Protein AF-A0A973KZB5-F1 (afdb_monomer)

Nearest PDB structures (foldseek):
  5cog-assembly1_A  TM=5.888E-01  e=2.487E+00  Saccharomyces cerevisiae
  2p1a-assembly1_A  TM=5.349E-01  e=2.357E+00  Bacillus cereus ATCC 10987
  2qnl-assembly1_A-2  TM=2.986E-01  e=9.424E-01  Cytophaga hutchinsonii ATCC 33406
  2qe9-assembly1_B  TM=3.848E-01  e=3.257E+00  Bacillus subtilis

Secondary structure (DSSP, 8-s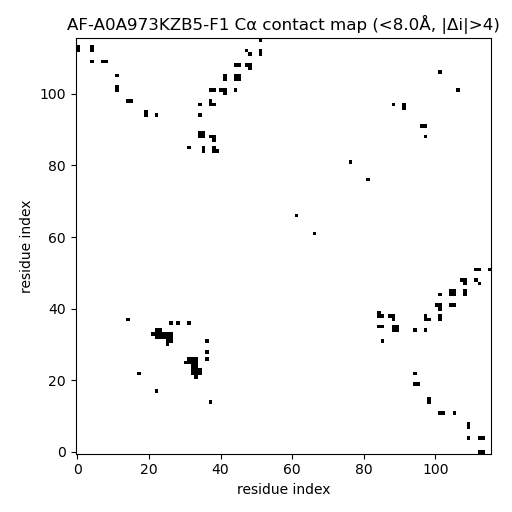tate):
-HHHHHHHHHHHHHHHT--GGGGGSB-SSTT-BHHHHHHHHHHHHHHHHHHHHS---SPPS--TTGGG---SSPP-S-STTTTHHHHHHHHT-SHHHHHHHHHHHHHHHHHHHHH-

pLDDT: mean 94.78, std 4.29, range [81.56, 98.62]

Radius of gyration: 15.71 Å; Cα contacts (8 Å, |Δi|>4): 82; chains: 1; bounding box: 38×28×39 Å

Solvent-accessible surface area (backbone atoms only — not comparable to full-atom values): 6906 Å² total; per-residue (Å²): 101,67,69,58,52,53,52,54,51,51,52,53,53,53,61,73,69,56,56,74,72,52,38,77,33,78,41,93,52,86,95,32,32,33,36,28,54,54,38,44,51,40,52,51,21,48,49,50,43,47,54,74,73,57,80,73,90,72,79,80,94,60,51,94,69,60,62,72,65,72,66,94,68,73,85,87,70,77,53,82,67,69,54,42,47,53,53,54,34,57,69,52,79,44,60,65,60,50,52,48,50,32,53,53,49,39,50,50,27,57,52,54,57,72,75,109

Mean predicted aligned error: 3.45 Å

Foldseek 3Di:
DVVCLVVLVVVLVVLVPDDQVQQQDDDPPPPHGNLLVLLVLLVVLVVLVCPLVDDDPDDDPDDPVRVPVDDPDDDPCPPPCSCVSVVVSVVCVGSVSSSVSSCVSSVVSSVSVVVD

Structure (mmCIF, N/CA/C/O backbone):
data_AF-A0A973KZB5-F1
#
_entry.id   AF-A0A973KZB5-F1
#
loop_
_atom_site.group_PDB
_atom_site.id
_atom_site.type_symbol
_atom_site.label_atom_id
_atom_site.label_alt_id
_atom_site.label_comp_id
_atom_site.label_asym_id
_atom_site.label_entity_id
_atom_site.label_seq_id
_atom_site.pdbx_PDB_ins_code
_atom_site.Cartn_x
_atom_site.Cartn_y
_atom_site.Cartn_z
_atom_site.occupancy
_atom_site.B_iso_or_equiv
_atom_site.auth_seq_id
_atom_site.auth_comp_id
_atom_site.auth_asym_id
_atom_site.auth_atom_id
_atom_site.pdbx_PDB_model_num
ATOM 1 N N . MET A 1 1 ? 1.157 -12.787 -14.157 1.00 82.75 1 MET A N 1
ATOM 2 C CA . MET A 1 1 ? 0.129 -11.889 -13.582 1.00 82.75 1 MET A CA 1
ATOM 3 C C . MET A 1 1 ? -0.879 -12.558 -12.645 1.00 82.75 1 MET A C 1
ATOM 5 O O . MET A 1 1 ? -1.441 -11.845 -11.820 1.00 82.75 1 MET A O 1
ATOM 9 N N . ASP A 1 2 ? -1.093 -13.883 -12.691 1.00 87.38 2 ASP A N 1
ATOM 10 C CA . ASP A 1 2 ? -2.044 -14.558 -11.780 1.00 87.38 2 ASP A CA 1
ATOM 11 C C . ASP A 1 2 ? -1.683 -14.383 -10.294 1.00 87.38 2 ASP A C 1
ATOM 13 O O . ASP A 1 2 ? -2.498 -13.890 -9.517 1.00 87.38 2 ASP A O 1
ATOM 17 N N . LEU A 1 3 ? -0.430 -14.678 -9.917 1.00 90.38 3 LEU A N 1
ATOM 18 C CA . LEU A 1 3 ? 0.044 -14.516 -8.535 1.00 90.38 3 LEU A CA 1
ATOM 19 C C . LEU A 1 3 ? -0.118 -13.079 -8.029 1.00 90.38 3 LEU A C 1
ATOM 21 O O . LEU A 1 3 ? -0.670 -12.877 -6.953 1.00 90.38 3 LEU A O 1
ATOM 25 N N . PHE A 1 4 ? 0.294 -12.087 -8.826 1.00 91.50 4 PHE A N 1
ATOM 26 C CA . PHE A 1 4 ? 0.091 -10.675 -8.494 1.00 91.50 4 PHE A CA 1
ATOM 27 C C . PHE A 1 4 ? -1.392 -10.367 -8.274 1.00 91.50 4 PHE A C 1
ATOM 29 O O . PHE A 1 4 ? -1.760 -9.855 -7.225 1.00 91.50 4 PHE A O 1
ATOM 36 N N . THR A 1 5 ? -2.254 -10.731 -9.226 1.00 91.88 5 THR A N 1
ATOM 37 C CA . THR A 1 5 ? -3.693 -10.435 -9.157 1.00 91.88 5 THR A CA 1
ATOM 38 C C . THR A 1 5 ? -4.334 -11.043 -7.913 1.00 91.88 5 THR A C 1
ATOM 40 O O . THR A 1 5 ? -5.107 -10.372 -7.230 1.00 91.88 5 THR A O 1
ATOM 43 N N . ARG A 1 6 ? -4.000 -12.299 -7.594 1.00 95.00 6 ARG A N 1
ATOM 44 C CA . ARG A 1 6 ? -4.532 -13.005 -6.423 1.00 95.00 6 ARG A CA 1
ATOM 45 C C . ARG A 1 6 ? -4.047 -12.377 -5.119 1.00 95.00 6 ARG A C 1
ATOM 47 O O . ARG A 1 6 ? -4.873 -12.081 -4.259 1.00 95.00 6 ARG A O 1
ATOM 54 N N . SER A 1 7 ? -2.744 -12.137 -4.989 1.00 95.88 7 SER A N 1
ATOM 55 C CA . SER A 1 7 ? -2.162 -11.532 -3.786 1.00 95.88 7 SER A CA 1
ATOM 56 C C . SER A 1 7 ? -2.645 -10.096 -3.579 1.00 95.88 7 SER A C 1
ATOM 58 O O . SER A 1 7 ? -3.022 -9.730 -2.470 1.00 95.88 7 SER A O 1
ATOM 60 N N . TRP A 1 8 ? -2.716 -9.301 -4.648 1.00 96.38 8 TRP A N 1
ATOM 61 C CA . TRP A 1 8 ? -3.174 -7.914 -4.596 1.00 96.38 8 TRP A CA 1
ATOM 62 C C . TRP A 1 8 ? -4.652 -7.804 -4.209 1.00 96.38 8 TRP A C 1
ATOM 64 O O . TRP A 1 8 ? -5.023 -6.986 -3.366 1.00 96.38 8 TRP A O 1
ATOM 74 N N . ALA A 1 9 ? -5.504 -8.670 -4.768 1.00 96.06 9 ALA A N 1
ATOM 75 C CA . ALA A 1 9 ? -6.910 -8.738 -4.382 1.00 96.06 9 ALA A CA 1
ATOM 76 C C . ALA A 1 9 ? -7.080 -9.145 -2.910 1.00 96.06 9 ALA A C 1
ATOM 78 O O . ALA A 1 9 ? -7.885 -8.539 -2.205 1.00 96.06 9 ALA A O 1
ATOM 79 N N . ALA A 1 10 ? -6.305 -10.126 -2.433 1.00 97.75 10 ALA A N 1
ATOM 80 C CA . ALA A 1 10 ? -6.339 -10.552 -1.035 1.00 97.75 10 ALA A CA 1
ATOM 81 C C . ALA A 1 10 ? -5.900 -9.433 -0.078 1.00 97.75 10 ALA A C 1
ATOM 83 O O . ALA A 1 10 ? -6.545 -9.218 0.945 1.00 97.75 10 ALA A O 1
ATOM 84 N N . LEU A 1 11 ? -4.853 -8.684 -0.431 1.00 96.75 11 LEU A N 1
ATOM 85 C CA . LEU A 1 11 ? -4.360 -7.564 0.368 1.00 96.75 11 LEU A CA 1
ATOM 86 C C . LEU A 1 11 ? -5.404 -6.447 0.487 1.00 96.75 11 LEU A C 1
ATOM 88 O O . LEU A 1 11 ? -5.710 -5.994 1.587 1.00 96.75 11 LEU A O 1
ATOM 92 N N . ARG A 1 12 ? -6.016 -6.054 -0.635 1.00 97.88 12 ARG A N 1
ATOM 93 C CA . ARG A 1 12 ? -7.106 -5.069 -0.645 1.00 97.88 12 ARG A CA 1
ATOM 94 C C . ARG A 1 12 ? -8.313 -5.529 0.167 1.00 97.88 12 ARG A C 1
ATOM 96 O O . ARG A 1 12 ? -8.874 -4.738 0.917 1.00 97.88 12 ARG A O 1
ATOM 103 N N . ALA A 1 13 ? -8.697 -6.800 0.044 1.00 98.25 13 ALA A N 1
ATOM 104 C CA . ALA A 1 13 ? -9.794 -7.368 0.822 1.00 98.25 13 ALA A CA 1
ATOM 105 C C . ALA A 1 13 ? -9.487 -7.370 2.329 1.00 98.25 13 ALA A C 1
ATOM 107 O O . ALA A 1 13 ? -10.371 -7.074 3.128 1.00 98.25 13 ALA A O 1
ATOM 108 N N . ALA A 1 14 ? -8.235 -7.645 2.715 1.00 98.00 14 ALA A N 1
ATOM 109 C CA . ALA A 1 14 ? -7.805 -7.561 4.106 1.00 98.00 14 ALA A CA 1
ATOM 110 C C . ALA A 1 14 ? -7.953 -6.132 4.650 1.00 98.00 14 ALA A C 1
ATOM 112 O O . ALA A 1 14 ? -8.558 -5.954 5.705 1.00 98.00 14 ALA A O 1
ATOM 113 N N . VAL A 1 15 ? -7.499 -5.115 3.908 1.00 98.00 15 VAL A N 1
ATOM 114 C CA . VAL A 1 15 ? -7.663 -3.705 4.309 1.00 98.00 15 VAL A CA 1
ATOM 115 C C . VAL A 1 15 ? -9.139 -3.311 4.394 1.00 98.00 15 VAL A C 1
ATOM 117 O O . VAL A 1 15 ? -9.546 -2.694 5.372 1.00 98.00 15 VAL A O 1
ATOM 120 N N . ALA A 1 16 ? -9.963 -3.722 3.427 1.00 98.06 16 ALA A N 1
ATOM 121 C CA . ALA A 1 16 ? -11.401 -3.441 3.423 1.00 98.06 16 ALA A CA 1
ATOM 122 C C . ALA A 1 16 ? -12.161 -4.069 4.609 1.00 98.06 16 ALA A C 1
ATOM 124 O O . ALA A 1 16 ? -13.276 -3.651 4.910 1.00 98.06 16 ALA A O 1
ATOM 125 N N . SER A 1 17 ? -11.577 -5.074 5.270 1.00 97.81 17 SER A N 1
ATOM 126 C CA . SER A 1 17 ? -12.165 -5.746 6.435 1.00 97.81 17 SER A CA 1
ATOM 127 C C . SER A 1 17 ? -11.767 -5.141 7.786 1.00 97.81 17 SER A C 1
ATOM 129 O O . SER A 1 17 ? -12.283 -5.580 8.813 1.00 97.81 17 SER A O 1
ATOM 131 N N . LEU A 1 18 ? -10.853 -4.165 7.803 1.00 98.06 18 LEU A N 1
ATOM 132 C CA . LEU A 1 18 ? -10.376 -3.532 9.032 1.00 98.06 18 LEU A CA 1
ATOM 133 C C . LEU A 1 18 ? -11.449 -2.638 9.658 1.00 98.06 18 LEU A C 1
ATOM 135 O O . LEU A 1 18 ? -12.154 -1.908 8.958 1.00 98.06 18 LEU A O 1
ATOM 139 N N . ALA A 1 19 ? -11.517 -2.640 10.988 1.00 98.00 19 ALA A N 1
ATOM 140 C CA . ALA A 1 19 ? -12.285 -1.645 11.722 1.00 98.00 19 ALA A CA 1
ATOM 141 C C . ALA A 1 19 ? -11.478 -0.340 11.848 1.00 98.00 19 ALA A C 1
ATOM 143 O O . ALA A 1 19 ? -10.248 -0.338 11.751 1.00 98.00 19 ALA A O 1
ATOM 144 N N . ALA A 1 20 ? -12.147 0.793 12.075 1.00 97.19 20 ALA A N 1
ATOM 145 C CA . ALA A 1 20 ? -11.478 2.096 12.136 1.00 97.19 20 ALA A CA 1
ATOM 146 C C . ALA A 1 20 ? -10.421 2.156 13.257 1.00 97.19 20 ALA A C 1
ATOM 148 O O . ALA A 1 20 ? -9.348 2.733 13.081 1.00 97.19 20 ALA A O 1
ATOM 149 N N . GLU A 1 21 ? -10.692 1.510 14.390 1.00 97.81 21 GLU A N 1
ATOM 150 C CA . GLU A 1 21 ? -9.782 1.390 15.527 1.00 97.81 21 GLU A CA 1
ATOM 151 C C . GLU A 1 21 ? -8.502 0.604 15.211 1.00 97.81 21 GLU A C 1
ATOM 153 O O . GLU A 1 21 ? -7.462 0.854 15.829 1.00 97.81 21 GLU A O 1
ATOM 158 N N . ASP A 1 22 ? -8.531 -0.303 14.229 1.00 98.31 22 ASP A N 1
ATOM 159 C CA . ASP A 1 22 ? -7.362 -1.107 13.880 1.00 98.31 22 ASP A CA 1
ATOM 160 C C . ASP A 1 22 ? -6.249 -0.258 13.264 1.00 98.31 22 ASP A C 1
ATOM 162 O O . ASP A 1 22 ? -5.071 -0.545 13.469 1.00 98.31 22 ASP A O 1
ATOM 166 N N . TYR A 1 23 ? -6.597 0.838 12.587 1.00 98.25 23 TYR A N 1
ATOM 167 C CA . TYR A 1 23 ? -5.646 1.734 11.923 1.00 98.25 23 TYR A CA 1
ATOM 168 C C . TYR A 1 23 ? -4.657 2.405 12.885 1.00 98.25 23 TYR A C 1
ATOM 170 O O . TYR A 1 23 ? -3.560 2.787 12.470 1.00 98.25 23 TYR A O 1
ATOM 178 N N . ALA A 1 24 ? -5.027 2.536 14.162 1.00 97.94 24 ALA A N 1
ATOM 179 C CA . ALA A 1 24 ? -4.179 3.097 15.210 1.00 97.94 24 ALA A CA 1
ATOM 180 C C . ALA A 1 24 ? -3.317 2.044 15.931 1.00 97.94 24 ALA A C 1
ATOM 182 O O . ALA A 1 24 ? -2.508 2.400 16.789 1.00 97.94 24 ALA A O 1
ATOM 183 N N . ARG A 1 25 ? -3.478 0.752 15.618 1.00 98.38 25 ARG A N 1
ATOM 184 C CA . ARG A 1 25 ? -2.701 -0.325 16.239 1.00 98.38 25 ARG A CA 1
ATOM 185 C C . ARG A 1 25 ? -1.327 -0.456 15.577 1.00 98.38 25 ARG A C 1
ATOM 187 O O . ARG A 1 25 ? -1.194 -0.153 14.389 1.00 98.38 25 ARG A O 1
ATOM 194 N N . PRO A 1 26 ? -0.309 -0.950 16.303 1.00 98.38 26 PRO A N 1
ATOM 195 C CA . PRO A 1 26 ? 0.952 -1.352 15.693 1.00 98.38 26 PRO A CA 1
ATOM 196 C C . PRO A 1 26 ? 0.728 -2.404 14.600 1.00 98.38 26 PRO A C 1
ATOM 198 O O . PRO A 1 26 ? -0.073 -3.324 14.773 1.00 98.38 26 PRO A O 1
ATOM 201 N N . SER A 1 27 ? 1.452 -2.272 13.493 1.00 97.25 27 SER A N 1
ATOM 202 C CA . SER A 1 27 ? 1.513 -3.278 12.433 1.00 97.25 27 SER A CA 1
ATOM 203 C C . SER A 1 27 ? 2.617 -4.312 12.708 1.00 97.25 27 SER A C 1
ATOM 205 O O . SER A 1 27 ? 3.321 -4.246 13.717 1.00 97.25 27 SER A O 1
ATOM 207 N N . GLY A 1 28 ? 2.790 -5.273 11.794 1.00 95.31 28 GLY A N 1
ATOM 208 C CA . GLY A 1 28 ? 3.952 -6.170 11.799 1.00 95.31 28 GLY A CA 1
ATOM 209 C C . GLY A 1 28 ? 5.262 -5.488 11.378 1.00 95.31 28 GLY A C 1
ATOM 210 O O . GLY A 1 28 ? 6.337 -6.010 11.663 1.00 95.31 28 GLY A O 1
ATOM 211 N N . CYS A 1 29 ? 5.188 -4.319 10.735 1.00 93.94 29 CYS A N 1
ATOM 212 C CA . CYS A 1 29 ? 6.347 -3.495 10.410 1.00 93.94 29 CYS A CA 1
ATOM 213 C C . CYS A 1 29 ? 6.724 -2.674 11.650 1.00 93.94 29 CYS A C 1
ATOM 215 O O . CYS A 1 29 ? 5.965 -1.811 12.096 1.00 93.94 29 CYS A O 1
ATOM 217 N N . THR A 1 30 ? 7.884 -2.967 12.244 1.00 93.00 30 THR A N 1
ATOM 218 C CA . THR A 1 30 ? 8.336 -2.310 13.477 1.00 93.00 30 THR A CA 1
ATOM 219 C C . THR A 1 30 ? 8.347 -0.789 13.324 1.00 93.00 30 THR A C 1
ATOM 221 O O . THR A 1 30 ? 8.957 -0.254 12.405 1.00 93.00 30 THR A O 1
ATOM 224 N N . GLY A 1 31 ? 7.679 -0.094 14.248 1.00 93.19 31 GLY A N 1
ATOM 225 C CA . GLY A 1 31 ? 7.577 1.368 14.251 1.00 93.19 31 GLY A CA 1
ATOM 226 C C . GLY A 1 31 ? 6.435 1.937 13.406 1.00 93.19 31 GLY A C 1
ATOM 227 O O . GLY A 1 31 ? 6.196 3.137 13.478 1.00 93.19 31 GLY A O 1
ATOM 228 N N . TRP A 1 32 ? 5.710 1.109 12.650 1.00 97.44 32 TRP A N 1
ATOM 229 C CA . TRP A 1 32 ? 4.580 1.541 11.827 1.00 97.44 32 TRP A CA 1
ATOM 230 C C . TRP A 1 32 ? 3.252 1.099 12.425 1.00 97.44 32 TRP A C 1
ATOM 232 O O . TRP A 1 32 ? 3.083 -0.055 12.835 1.00 97.44 32 TRP A O 1
ATOM 242 N N . LEU A 1 33 ? 2.281 2.005 12.420 1.00 98.44 33 LEU A N 1
ATOM 243 C CA . LEU A 1 33 ? 0.883 1.683 12.658 1.00 98.44 33 LEU A CA 1
ATOM 244 C C . LEU A 1 33 ? 0.269 1.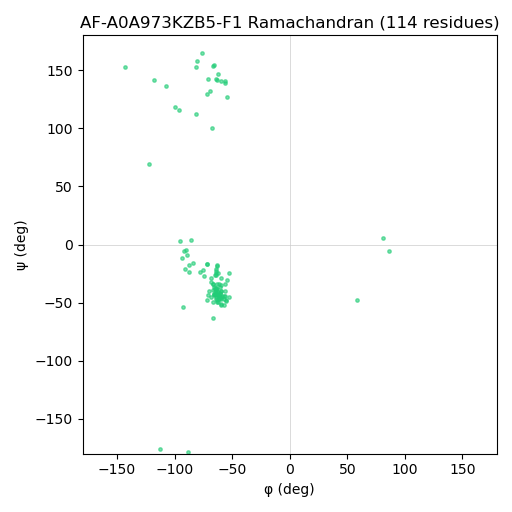033 11.414 1.00 98.44 33 LEU A C 1
ATOM 246 O O . LEU A 1 33 ? 0.796 1.139 10.305 1.00 98.44 33 LEU A O 1
ATOM 250 N N . VAL A 1 34 ? -0.890 0.398 11.574 1.00 98.50 34 VAL A N 1
ATOM 251 C CA . VAL A 1 34 ? -1.640 -0.172 10.445 1.00 98.50 34 VAL A CA 1
ATOM 252 C C . VAL A 1 34 ? -1.943 0.892 9.385 1.00 98.50 34 VAL A C 1
ATOM 254 O O . VAL A 1 34 ? -1.769 0.614 8.203 1.00 98.50 34 VAL A O 1
ATOM 257 N N . ARG A 1 35 ? -2.299 2.130 9.765 1.00 98.56 35 ARG A N 1
ATOM 258 C CA . ARG A 1 35 ? -2.495 3.222 8.789 1.00 98.56 35 ARG A CA 1
ATOM 259 C C . ARG A 1 35 ? -1.248 3.543 7.964 1.00 98.56 35 ARG A C 1
ATOM 261 O O . ARG A 1 35 ? -1.382 3.885 6.795 1.00 98.56 35 ARG A O 1
ATOM 268 N N . ASP A 1 36 ? -0.058 3.427 8.553 1.00 98.31 36 ASP A N 1
ATOM 269 C CA . ASP A 1 36 ? 1.194 3.743 7.863 1.00 98.31 36 ASP A CA 1
ATOM 270 C C . ASP A 1 36 ? 1.462 2.672 6.801 1.00 98.31 36 ASP A C 1
ATOM 272 O O . ASP A 1 36 ? 1.735 2.992 5.646 1.00 98.31 36 ASP A O 1
ATOM 276 N N . LEU A 1 37 ? 1.244 1.401 7.162 1.00 98.06 37 LEU A N 1
ATOM 277 C CA . LEU A 1 37 ? 1.306 0.281 6.227 1.00 98.06 37 LEU A CA 1
ATOM 278 C C . LEU A 1 37 ? 0.250 0.393 5.118 1.00 98.06 37 LEU A C 1
ATOM 280 O O . LEU A 1 37 ? 0.567 0.188 3.955 1.00 98.06 37 LEU A O 1
ATOM 284 N N . VAL A 1 38 ? -0.993 0.762 5.433 1.00 98.44 38 VAL A N 1
ATOM 285 C CA . VAL A 1 38 ? -2.035 0.953 4.408 1.00 98.44 38 VAL A CA 1
ATOM 286 C C . VAL A 1 38 ? -1.684 2.111 3.464 1.00 98.44 38 VAL A C 1
ATOM 288 O O . VAL A 1 38 ? -1.889 1.999 2.258 1.00 98.44 38 VAL A O 1
ATOM 291 N N . CYS A 1 39 ? -1.117 3.206 3.979 1.00 98.44 39 CYS A N 1
ATOM 292 C CA . CYS A 1 39 ? -0.653 4.319 3.150 1.00 98.44 39 CYS A CA 1
ATOM 293 C C . CYS A 1 39 ? 0.531 3.932 2.258 1.00 98.44 39 CYS A C 1
ATOM 295 O O . CYS A 1 39 ? 0.617 4.401 1.126 1.00 98.44 39 CYS A O 1
ATOM 297 N N . HIS A 1 40 ? 1.417 3.052 2.721 1.00 97.75 40 HIS A N 1
ATOM 298 C CA . HIS A 1 40 ? 2.468 2.487 1.878 1.00 97.75 40 HIS A CA 1
ATOM 299 C C . HIS A 1 40 ? 1.891 1.729 0.676 1.00 97.75 40 HIS A C 1
ATOM 301 O O . HIS A 1 40 ? 2.360 1.931 -0.437 1.00 97.75 40 HIS A O 1
ATOM 307 N N . LEU A 1 41 ? 0.800 0.977 0.856 1.00 97.94 41 LEU A N 1
ATOM 308 C CA . LEU A 1 41 ? 0.144 0.269 -0.252 1.00 97.94 41 LEU A CA 1
ATOM 309 C C . LEU A 1 41 ? -0.469 1.202 -1.306 1.00 97.94 41 LEU A C 1
ATOM 311 O O . LEU A 1 41 ? -0.616 0.812 -2.464 1.00 97.94 41 LEU A O 1
ATOM 315 N N . VAL A 1 42 ? -0.847 2.427 -0.927 1.00 98.44 42 VAL A N 1
ATOM 316 C CA . VAL A 1 42 ? -1.271 3.453 -1.893 1.00 98.44 42 VAL A CA 1
ATOM 317 C C . VAL A 1 42 ? -0.101 3.823 -2.803 1.00 98.44 42 VAL A C 1
ATOM 319 O O . VAL A 1 42 ? -0.282 3.894 -4.017 1.00 98.44 42 VAL A O 1
ATOM 322 N N . ILE A 1 43 ? 1.086 4.024 -2.225 1.00 97.31 43 ILE A N 1
ATOM 323 C CA . ILE A 1 43 ? 2.315 4.323 -2.972 1.00 97.31 43 ILE A CA 1
ATOM 324 C C . ILE A 1 43 ? 2.683 3.126 -3.860 1.00 97.31 43 ILE A C 1
ATOM 326 O O . ILE A 1 43 ? 2.898 3.310 -5.051 1.00 97.31 43 ILE A O 1
ATOM 330 N N . ASP A 1 44 ? 2.601 1.893 -3.351 1.00 96.69 44 ASP A N 1
ATOM 331 C CA . ASP A 1 44 ? 2.876 0.688 -4.150 1.00 96.69 44 ASP A CA 1
ATOM 332 C C . ASP A 1 44 ? 1.936 0.563 -5.361 1.00 96.69 44 ASP A C 1
ATOM 334 O O . ASP A 1 44 ? 2.344 0.184 -6.460 1.00 96.69 44 ASP A O 1
ATOM 338 N N . ALA A 1 45 ? 0.654 0.899 -5.191 1.00 98.19 45 ALA A N 1
ATOM 339 C CA . ALA A 1 45 ? -0.299 0.909 -6.296 1.00 98.19 45 ALA A CA 1
ATOM 340 C C . ALA A 1 45 ? 0.055 1.972 -7.351 1.00 98.19 45 ALA A C 1
ATOM 342 O O . ALA A 1 45 ? -0.111 1.728 -8.549 1.00 98.19 45 ALA A O 1
ATOM 343 N N . GLN A 1 46 ? 0.546 3.136 -6.917 1.00 98.00 46 GLN A N 1
ATOM 344 C CA . GLN A 1 46 ? 1.057 4.177 -7.809 1.00 98.00 46 GLN A CA 1
ATOM 345 C C . GLN A 1 46 ? 2.316 3.697 -8.541 1.00 98.00 46 GLN A C 1
ATOM 347 O O . GLN A 1 46 ? 2.388 3.860 -9.755 1.00 98.00 46 GLN A O 1
ATOM 352 N N . ASP A 1 47 ? 3.241 3.020 -7.860 1.00 96.81 47 ASP A N 1
ATOM 353 C CA . ASP A 1 47 ? 4.459 2.459 -8.457 1.00 96.81 47 ASP A CA 1
ATOM 354 C C . ASP A 1 47 ? 4.150 1.389 -9.508 1.00 96.81 47 ASP A C 1
ATOM 356 O O . ASP A 1 47 ? 4.772 1.364 -10.574 1.00 96.81 47 ASP A O 1
ATOM 360 N N . VAL A 1 48 ? 3.137 0.545 -9.276 1.00 96.12 48 VAL A N 1
ATOM 361 C CA . VAL A 1 48 ? 2.634 -0.390 -10.297 1.00 96.12 48 VAL A CA 1
ATOM 362 C C . VAL A 1 48 ? 2.130 0.374 -11.522 1.00 96.12 48 VAL A C 1
ATOM 364 O O . VAL A 1 48 ? 2.476 0.023 -12.649 1.00 96.12 48 VAL A O 1
ATOM 367 N N . LEU A 1 49 ? 1.325 1.422 -11.329 1.00 97.81 49 LEU A N 1
ATOM 368 C CA . LEU A 1 49 ? 0.803 2.221 -12.441 1.00 97.81 49 LEU A CA 1
ATOM 369 C C . LEU A 1 49 ? 1.920 2.936 -13.210 1.00 97.81 49 LEU A C 1
ATOM 371 O O . LEU A 1 49 ? 1.898 2.920 -14.440 1.00 97.81 49 LEU A O 1
ATOM 375 N N . ILE A 1 50 ? 2.898 3.516 -12.508 1.00 97.62 50 ILE A N 1
ATOM 376 C CA . ILE A 1 50 ? 4.077 4.150 -13.108 1.00 97.62 50 ILE A CA 1
ATOM 377 C C . ILE A 1 50 ? 4.837 3.117 -13.936 1.00 97.62 50 ILE A C 1
ATOM 379 O O . ILE A 1 50 ? 5.022 3.327 -15.129 1.00 97.62 50 ILE A O 1
ATOM 383 N N . THR A 1 51 ? 5.167 1.963 -13.347 1.00 93.75 51 THR A N 1
ATOM 384 C CA . THR A 1 51 ? 5.897 0.875 -14.018 1.00 93.75 51 THR A CA 1
ATOM 385 C C . THR A 1 51 ? 5.236 0.471 -15.337 1.00 93.75 51 THR A C 1
ATOM 387 O O . THR A 1 51 ? 5.911 0.314 -16.352 1.00 93.75 51 THR A O 1
ATOM 390 N N . LEU A 1 52 ? 3.908 0.327 -15.346 1.00 94.38 52 LEU A N 1
ATOM 391 C CA . LEU A 1 52 ? 3.157 -0.065 -16.541 1.00 94.38 52 LEU A CA 1
ATOM 392 C C . LEU A 1 52 ? 3.030 1.066 -17.575 1.00 94.38 52 LEU A C 1
ATOM 394 O O . LEU A 1 52 ? 2.880 0.790 -18.764 1.00 94.38 52 LEU A O 1
ATOM 398 N N . ALA A 1 53 ? 3.079 2.327 -17.142 1.00 96.50 53 ALA A N 1
ATOM 399 C CA . ALA A 1 53 ? 2.999 3.496 -18.015 1.00 96.50 53 ALA A CA 1
ATOM 400 C C . ALA A 1 53 ? 4.363 3.941 -18.574 1.00 96.50 53 ALA A C 1
ATOM 402 O O . ALA A 1 53 ? 4.400 4.674 -19.563 1.00 96.50 53 ALA A O 1
ATOM 403 N N . THR A 1 54 ? 5.474 3.509 -17.970 1.00 95.69 54 THR A N 1
ATOM 404 C CA . THR A 1 54 ? 6.840 3.901 -18.352 1.00 95.69 54 THR A CA 1
ATOM 405 C C . THR A 1 54 ? 7.698 2.678 -18.707 1.00 95.69 54 THR A C 1
ATOM 407 O O . THR A 1 54 ? 8.605 2.324 -17.951 1.00 95.69 54 THR A O 1
ATOM 410 N N . PRO A 1 55 ? 7.426 1.995 -19.835 1.00 92.38 55 PRO A N 1
ATOM 411 C CA . PRO A 1 55 ? 8.213 0.835 -20.241 1.00 92.38 55 PRO A CA 1
ATOM 412 C C . PRO A 1 55 ? 9.666 1.222 -20.551 1.00 92.38 55 PRO A C 1
ATOM 414 O O . PRO A 1 55 ? 9.924 2.259 -21.162 1.00 92.38 55 PRO A O 1
ATOM 417 N N . GLU A 1 56 ? 10.605 0.349 -20.183 1.00 93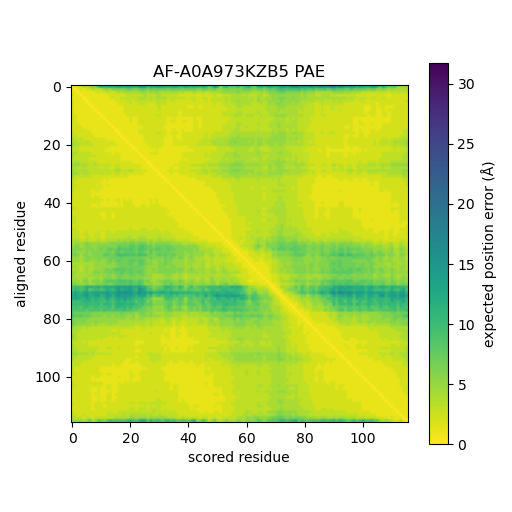.81 56 GLU A N 1
ATOM 418 C CA . GLU A 1 56 ? 12.040 0.504 -20.436 1.00 93.81 56 GLU A CA 1
ATOM 419 C C . GLU A 1 56 ? 12.552 -0.632 -21.336 1.00 93.81 56 GLU A C 1
ATOM 421 O O . GLU A 1 56 ? 12.124 -1.781 -21.233 1.00 93.81 56 GLU A O 1
ATOM 426 N N . SER A 1 57 ? 13.460 -0.287 -22.248 1.00 94.75 57 SER A N 1
ATOM 427 C CA . SER A 1 57 ? 14.098 -1.197 -23.203 1.00 94.75 57 SER A CA 1
ATOM 428 C C . SER A 1 57 ? 15.355 -1.878 -22.656 1.00 94.75 57 SER A C 1
ATOM 430 O O . SER A 1 57 ? 15.748 -2.936 -23.152 1.00 94.75 57 SER A O 1
ATOM 432 N N . ALA A 1 58 ? 16.002 -1.280 -21.653 1.00 95.69 58 ALA A N 1
ATOM 433 C CA . ALA A 1 58 ? 17.130 -1.886 -20.963 1.00 95.69 58 ALA A CA 1
ATOM 434 C C . ALA A 1 58 ? 16.723 -3.193 -20.257 1.00 95.69 58 ALA A C 1
ATOM 436 O O . ALA A 1 58 ? 15.606 -3.345 -19.763 1.00 95.69 58 ALA A O 1
ATOM 437 N N . GLY A 1 59 ? 17.653 -4.151 -20.196 1.00 93.94 59 GLY A N 1
ATOM 438 C CA . GLY A 1 59 ? 17.428 -5.411 -19.486 1.00 93.94 59 GLY A CA 1
ATOM 439 C C . GLY A 1 59 ? 17.294 -5.213 -17.966 1.00 93.94 59 GLY A C 1
ATOM 440 O O . GLY A 1 59 ? 17.868 -4.267 -17.421 1.00 93.94 59 GLY A O 1
ATOM 441 N N . PRO A 1 60 ? 16.577 -6.108 -17.261 1.00 92.06 60 PRO A N 1
ATOM 442 C CA . PRO A 1 60 ? 16.426 -6.027 -15.812 1.00 92.06 60 PRO A CA 1
ATOM 443 C C . PRO A 1 60 ? 17.776 -6.186 -15.104 1.00 92.06 60 PRO A C 1
ATOM 445 O O . PRO A 1 60 ? 18.604 -7.011 -15.487 1.00 92.06 60 PRO A O 1
ATOM 448 N N . THR A 1 61 ? 17.984 -5.419 -14.035 1.00 92.94 61 THR A N 1
ATOM 449 C CA . THR A 1 61 ? 19.204 -5.474 -13.209 1.00 92.94 61 THR A CA 1
ATOM 450 C C . THR A 1 61 ? 19.078 -6.413 -12.007 1.00 92.94 61 THR A C 1
ATOM 452 O O . THR A 1 61 ? 20.078 -6.713 -11.356 1.00 92.94 61 THR A O 1
ATOM 455 N N . ARG A 1 62 ? 17.858 -6.867 -11.698 1.00 93.06 62 ARG A N 1
ATOM 456 C CA . ARG A 1 62 ? 17.515 -7.797 -10.614 1.00 93.06 62 ARG A CA 1
ATOM 457 C C . ARG A 1 62 ? 16.398 -8.734 -11.076 1.00 93.06 62 ARG A C 1
ATOM 459 O O . ARG A 1 62 ? 15.573 -8.347 -11.902 1.00 93.06 62 ARG A O 1
ATOM 466 N N . ASP A 1 63 ? 16.343 -9.929 -10.503 1.00 92.56 63 ASP A N 1
ATOM 467 C CA . ASP A 1 63 ? 15.212 -10.851 -10.611 1.00 92.56 63 ASP A CA 1
ATOM 468 C C . ASP A 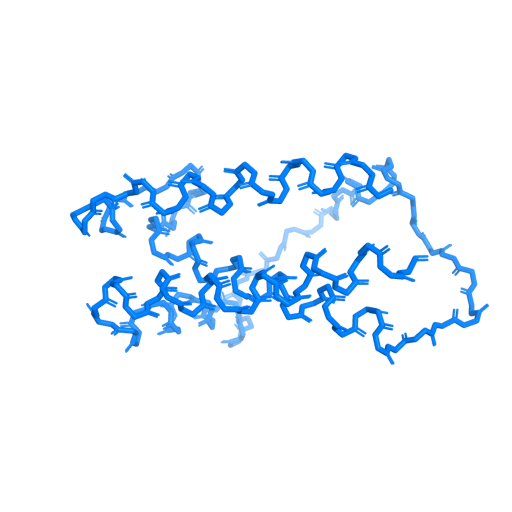1 63 ? 14.493 -11.029 -9.259 1.00 92.56 63 ASP A C 1
ATOM 470 O O . ASP A 1 63 ? 14.824 -10.382 -8.264 1.00 92.56 63 ASP A O 1
ATOM 474 N N . ALA A 1 64 ? 13.491 -11.911 -9.215 1.00 89.75 64 ALA A N 1
ATOM 475 C CA . ALA A 1 64 ? 12.701 -12.171 -8.011 1.00 89.75 64 ALA A CA 1
ATOM 476 C C . ALA A 1 64 ? 13.513 -12.750 -6.833 1.00 89.75 64 ALA A C 1
ATOM 478 O O . ALA A 1 64 ? 13.037 -12.709 -5.699 1.00 89.75 64 ALA A O 1
ATOM 479 N N . VAL A 1 65 ? 14.707 -13.295 -7.087 1.00 92.19 65 VAL A N 1
ATOM 480 C CA . VAL A 1 65 ? 15.628 -13.825 -6.076 1.00 92.19 65 VAL A CA 1
ATOM 481 C C . VAL A 1 65 ? 16.614 -12.736 -5.656 1.00 92.19 65 VAL A C 1
ATOM 483 O O . VAL A 1 65 ? 16.692 -12.412 -4.472 1.00 92.19 65 VAL A O 1
ATOM 486 N N . THR A 1 66 ? 17.311 -12.112 -6.610 1.00 92.69 66 THR A N 1
ATOM 487 C CA . THR A 1 66 ? 18.344 -11.101 -6.327 1.00 92.69 66 THR A CA 1
ATOM 488 C C . THR A 1 66 ? 17.760 -9.779 -5.823 1.00 92.69 66 THR A C 1
ATOM 490 O O . THR A 1 66 ? 18.483 -8.944 -5.281 1.00 92.69 66 THR A O 1
ATOM 493 N N . TYR A 1 67 ? 16.457 -9.531 -6.005 1.00 88.75 67 TYR A N 1
ATOM 494 C CA . TYR A 1 67 ? 15.775 -8.363 -5.431 1.00 88.75 67 TYR A CA 1
ATOM 495 C C . TYR A 1 67 ? 15.924 -8.302 -3.902 1.00 88.75 67 TYR A C 1
ATOM 497 O O . TYR A 1 67 ? 16.076 -7.221 -3.342 1.00 88.75 67 TYR A O 1
ATOM 505 N N . TRP A 1 68 ? 15.963 -9.460 -3.238 1.00 91.31 68 TRP A N 1
ATOM 506 C CA . TRP A 1 68 ? 16.066 -9.566 -1.780 1.00 91.31 68 TRP A CA 1
ATOM 507 C C . TRP A 1 68 ? 17.501 -9.521 -1.247 1.00 91.31 68 TRP A C 1
ATOM 509 O O . TRP A 1 68 ? 17.712 -9.680 -0.045 1.00 91.31 68 TRP A O 1
ATOM 519 N N . GLU A 1 69 ? 18.499 -9.308 -2.107 1.00 91.12 69 GLU A N 1
ATOM 520 C CA . GLU A 1 69 ? 19.874 -9.078 -1.668 1.00 91.12 69 GLU A CA 1
ATOM 521 C C . GLU A 1 69 ? 19.963 -7.736 -0.936 1.00 91.12 69 GLU A C 1
ATOM 523 O O . GLU A 1 69 ? 19.991 -6.659 -1.542 1.00 91.12 69 GLU A O 1
ATOM 528 N N . VAL A 1 70 ? 19.974 -7.825 0.393 1.00 83.62 70 VAL A N 1
ATOM 529 C CA . VAL A 1 70 ? 20.019 -6.677 1.296 1.00 83.62 70 VAL A CA 1
ATOM 530 C C . VAL A 1 70 ? 21.385 -5.998 1.200 1.00 83.62 70 VAL A C 1
ATOM 532 O O . VAL A 1 70 ? 22.429 -6.648 1.274 1.00 83.62 70 VAL A O 1
ATOM 535 N N . SER A 1 71 ? 21.375 -4.672 1.064 1.00 83.94 71 SER A N 1
ATOM 536 C CA . SER A 1 71 ? 22.583 -3.847 1.167 1.00 83.94 71 SER A CA 1
ATOM 537 C C . SER A 1 71 ? 23.282 -4.067 2.513 1.00 83.94 71 SER A C 1
ATOM 539 O O . SER A 1 71 ? 22.634 -4.138 3.555 1.00 83.94 71 SER A O 1
ATOM 541 N N . ALA A 1 72 ? 24.617 -4.106 2.514 1.00 85.88 72 ALA A N 1
ATOM 542 C CA . ALA A 1 72 ? 25.402 -4.208 3.747 1.00 85.88 72 ALA A CA 1
ATOM 543 C C . ALA A 1 72 ? 25.242 -2.982 4.666 1.00 85.88 72 ALA A C 1
ATOM 545 O O . ALA A 1 72 ? 25.447 -3.084 5.875 1.00 85.88 72 ALA A O 1
ATOM 546 N N . ALA A 1 73 ? 24.885 -1.828 4.097 1.00 86.50 73 ALA A N 1
ATOM 547 C CA . ALA A 1 73 ? 24.574 -0.622 4.846 1.00 86.50 73 ALA A CA 1
ATOM 548 C C . ALA A 1 73 ? 23.047 -0.475 4.968 1.00 86.50 73 ALA A C 1
ATOM 550 O O . ALA A 1 73 ? 22.387 -0.353 3.927 1.00 86.50 73 ALA A O 1
ATOM 551 N N . PRO A 1 74 ? 22.480 -0.489 6.191 1.00 81.56 74 PRO A N 1
ATOM 552 C CA . PRO A 1 74 ? 21.073 -0.164 6.387 1.00 81.56 74 PRO A CA 1
ATOM 553 C C . PRO A 1 74 ? 20.809 1.311 6.032 1.00 81.56 74 PRO A C 1
ATOM 555 O O . PRO A 1 74 ? 21.731 2.130 6.116 1.00 81.56 74 PRO A O 1
ATOM 558 N N . PRO A 1 75 ? 19.570 1.671 5.649 1.00 82.38 75 PRO A N 1
ATOM 559 C CA . PRO A 1 75 ? 19.196 3.071 5.470 1.00 82.38 75 PRO A CA 1
ATOM 560 C C . PRO A 1 75 ? 19.384 3.836 6.787 1.00 82.38 75 PRO A C 1
ATOM 562 O O . PRO A 1 75 ? 19.105 3.297 7.860 1.00 82.38 75 PRO A O 1
ATOM 565 N N . SER A 1 76 ? 19.875 5.078 6.715 1.00 86.81 76 SER A N 1
ATOM 566 C CA . SER A 1 76 ? 20.161 5.869 7.919 1.00 86.81 76 SER A CA 1
ATOM 567 C C . SER A 1 76 ? 18.907 6.474 8.555 1.00 86.81 76 SER A C 1
ATOM 569 O O . SER A 1 76 ? 18.905 6.724 9.757 1.00 86.81 76 SER A O 1
ATOM 571 N N . GLY A 1 77 ? 17.832 6.657 7.780 1.00 84.81 77 GLY A N 1
ATOM 572 C CA . GLY A 1 77 ? 16.609 7.314 8.245 1.00 84.81 77 GLY A CA 1
ATOM 573 C C . GLY A 1 77 ? 16.689 8.845 8.238 1.00 84.81 77 GLY A C 1
ATOM 574 O O . GLY A 1 77 ? 15.781 9.498 8.754 1.00 84.81 77 GLY A O 1
ATOM 575 N N . ASP A 1 78 ? 17.780 9.415 7.714 1.00 88.88 78 ASP A N 1
ATOM 576 C CA . ASP A 1 78 ? 18.025 10.860 7.723 1.00 88.88 78 ASP A CA 1
ATOM 577 C C . ASP A 1 78 ? 17.457 11.575 6.487 1.00 88.88 78 ASP A C 1
ATOM 579 O O . ASP A 1 78 ? 17.458 12.810 6.446 1.00 88.88 78 ASP A O 1
ATOM 583 N N . ASP A 1 79 ? 16.989 10.840 5.469 1.00 91.12 79 ASP A N 1
ATOM 584 C CA . ASP A 1 79 ? 16.393 11.466 4.293 1.00 91.12 79 ASP A CA 1
ATOM 585 C C . ASP A 1 79 ? 15.019 12.041 4.677 1.00 91.12 79 ASP A C 1
ATOM 587 O O . ASP A 1 79 ? 14.180 11.337 5.247 1.00 91.12 79 ASP A O 1
ATOM 591 N N . PRO A 1 80 ? 14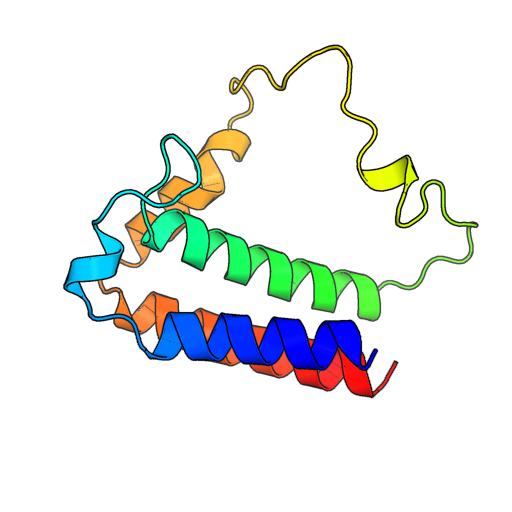.717 13.314 4.360 1.00 88.19 80 PRO A N 1
ATOM 592 C CA . PRO A 1 80 ? 13.395 13.879 4.604 1.00 88.19 80 PRO A CA 1
ATOM 593 C C . PRO A 1 80 ? 12.234 13.056 4.027 1.00 88.19 80 PRO A C 1
ATOM 595 O O . PRO A 1 80 ? 11.109 13.192 4.516 1.00 88.19 80 PRO A O 1
ATOM 598 N N . LEU A 1 81 ? 12.459 12.241 2.993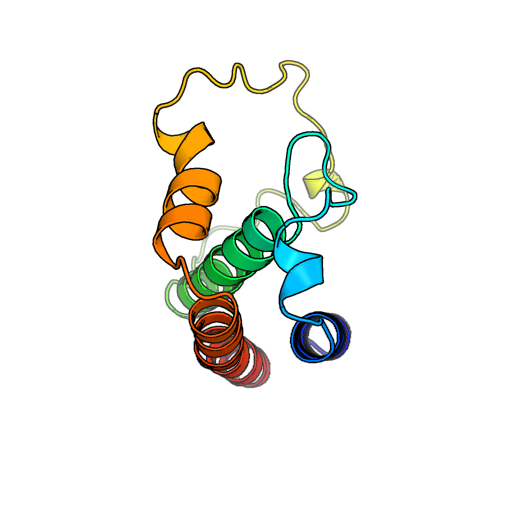 1.00 89.75 81 LEU A N 1
ATOM 599 C CA . LEU A 1 81 ? 11.471 11.335 2.408 1.00 89.75 81 LEU A CA 1
ATOM 600 C C . LEU A 1 81 ? 11.212 10.084 3.255 1.00 89.75 81 LEU A C 1
ATOM 602 O O . LEU A 1 81 ? 10.104 9.553 3.174 1.00 89.75 81 LEU A O 1
ATOM 606 N N . ASP A 1 82 ? 12.127 9.681 4.139 1.00 88.62 82 ASP A N 1
ATOM 607 C CA . ASP A 1 82 ? 11.975 8.483 4.982 1.00 88.62 82 ASP A CA 1
ATOM 608 C C . ASP A 1 82 ? 10.732 8.573 5.891 1.00 88.62 82 ASP A C 1
ATOM 610 O O . ASP A 1 82 ? 10.077 7.576 6.196 1.00 88.62 82 ASP A O 1
ATOM 614 N N . ALA A 1 83 ? 10.333 9.792 6.271 1.00 90.75 83 ALA A N 1
ATOM 615 C CA . ALA A 1 83 ? 9.135 10.056 7.069 1.00 90.75 83 ALA A CA 1
ATOM 616 C C . ALA A 1 83 ? 7.884 10.409 6.236 1.00 90.75 83 ALA A C 1
ATOM 618 O O . ALA A 1 83 ? 6.856 10.798 6.799 1.00 90.75 83 ALA A O 1
ATOM 619 N N . LEU A 1 84 ? 7.947 10.392 4.898 1.00 93.75 84 LEU A N 1
ATOM 620 C CA . LEU A 1 84 ? 6.837 10.838 4.045 1.00 93.75 84 LEU A CA 1
ATOM 621 C C . LEU A 1 84 ? 5.590 9.968 4.223 1.00 93.75 84 LEU A C 1
ATOM 623 O O . LEU A 1 84 ? 4.521 10.515 4.487 1.00 93.75 84 LEU A O 1
ATOM 627 N N . THR A 1 85 ? 5.727 8.644 4.155 1.00 95.31 85 THR A N 1
ATOM 628 C CA . THR A 1 85 ? 4.602 7.704 4.280 1.00 95.31 85 THR A CA 1
ATOM 629 C C . THR A 1 85 ? 3.826 7.912 5.578 1.00 95.31 85 THR A C 1
ATOM 631 O O . THR A 1 85 ? 2.608 8.062 5.548 1.00 95.31 85 THR A O 1
ATOM 634 N N . VAL A 1 86 ? 4.521 8.015 6.714 1.00 95.25 86 VAL A N 1
ATOM 635 C CA . VAL A 1 86 ? 3.889 8.219 8.030 1.00 95.25 86 VAL A CA 1
ATOM 636 C C . VAL A 1 86 ? 3.185 9.581 8.108 1.00 95.25 86 VAL A C 1
AT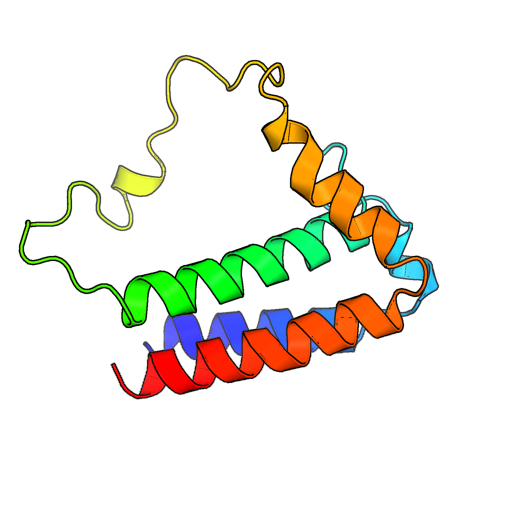OM 638 O O . VAL A 1 86 ? 2.083 9.688 8.648 1.00 95.25 86 VAL A O 1
ATOM 641 N N . ARG A 1 87 ? 3.778 10.639 7.534 1.00 96.81 87 ARG A N 1
ATOM 642 C CA . ARG A 1 87 ? 3.148 11.971 7.485 1.00 96.81 87 ARG A CA 1
ATOM 643 C C . ARG A 1 87 ? 1.892 11.981 6.614 1.00 96.81 87 ARG A C 1
ATOM 645 O O . ARG A 1 87 ? 0.887 12.555 7.028 1.00 96.81 87 ARG A O 1
ATOM 652 N N . LEU A 1 88 ? 1.931 11.339 5.445 1.00 97.25 88 LEU A N 1
ATOM 653 C CA . LEU A 1 88 ? 0.769 11.198 4.564 1.00 97.25 88 LEU A CA 1
ATOM 654 C C . LEU A 1 88 ? -0.334 10.377 5.236 1.00 97.25 88 LEU A C 1
ATOM 656 O O . LEU A 1 88 ? -1.479 10.819 5.272 1.00 97.25 88 LEU A O 1
ATOM 660 N N . ALA A 1 89 ? 0.015 9.240 5.843 1.00 98.00 89 ALA A N 1
ATOM 661 C CA . ALA A 1 89 ? -0.922 8.395 6.577 1.00 98.00 89 ALA A CA 1
ATOM 662 C C . ALA A 1 89 ? -1.631 9.170 7.695 1.00 98.00 89 ALA A C 1
ATOM 664 O O . ALA A 1 89 ? -2.850 9.088 7.842 1.00 98.00 89 ALA A O 1
ATOM 665 N N . ALA A 1 90 ? -0.880 9.968 8.461 1.00 97.75 90 ALA A N 1
ATOM 666 C CA . ALA A 1 90 ? -1.446 10.830 9.489 1.00 97.75 90 ALA A CA 1
ATOM 667 C C . ALA A 1 90 ? -2.373 11.907 8.901 1.00 97.75 90 ALA A C 1
ATOM 669 O O . ALA A 1 90 ? -3.404 12.200 9.500 1.00 97.75 90 ALA A O 1
ATOM 670 N N . ALA A 1 91 ? -2.057 12.478 7.735 1.00 98.06 91 ALA A N 1
ATOM 671 C CA . ALA A 1 91 ? -2.843 13.548 7.120 1.00 98.06 91 ALA A CA 1
ATOM 672 C C . ALA A 1 91 ? -4.270 13.129 6.722 1.00 98.06 91 ALA A C 1
ATOM 674 O O . ALA A 1 91 ? -5.141 13.993 6.654 1.00 98.06 91 ALA A O 1
ATOM 675 N N . TYR A 1 92 ? -4.534 11.832 6.521 1.00 97.94 92 TYR A N 1
ATOM 676 C CA . TYR A 1 92 ? -5.889 11.351 6.229 1.00 97.94 92 TYR A CA 1
ATOM 677 C C . TYR A 1 92 ? -6.881 11.633 7.356 1.00 97.94 92 TYR A C 1
ATOM 679 O O . TYR A 1 92 ? -8.029 11.937 7.051 1.00 97.94 92 TYR A O 1
ATOM 687 N N . GLN A 1 93 ? -6.436 11.588 8.623 1.00 96.50 93 GLN A N 1
ATOM 688 C CA . GLN A 1 93 ? -7.222 11.758 9.862 1.00 96.50 93 GLN A CA 1
ATOM 689 C C . GLN A 1 93 ? -8.378 10.753 10.049 1.00 96.50 93 GLN A C 1
ATOM 691 O O . GLN A 1 93 ? -8.488 10.145 11.110 1.00 96.50 93 GLN A O 1
ATOM 696 N N . ASP A 1 94 ? -9.201 10.549 9.025 1.00 97.44 94 ASP A N 1
ATOM 697 C CA . ASP A 1 94 ? -10.246 9.542 8.915 1.00 97.44 94 ASP A CA 1
ATOM 698 C C . ASP A 1 94 ? -9.721 8.304 8.151 1.00 97.44 94 ASP A C 1
ATOM 700 O O . ASP A 1 94 ? -9.404 8.395 6.957 1.00 97.44 94 ASP A O 1
ATOM 70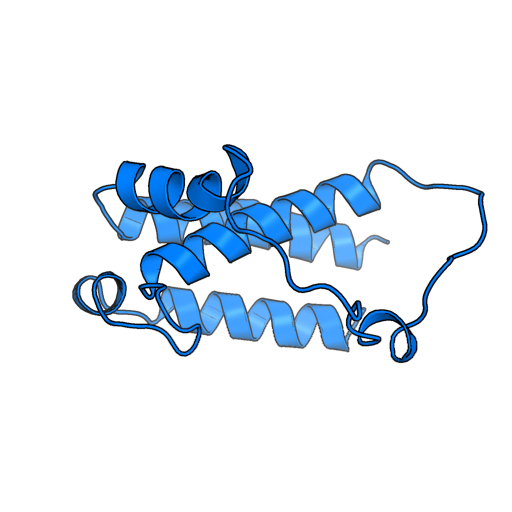4 N N . PRO A 1 95 ? -9.644 7.127 8.804 1.00 96.75 95 PRO A N 1
ATOM 705 C CA . PRO A 1 95 ? -9.245 5.874 8.167 1.00 96.75 95 PRO A CA 1
ATOM 706 C C . PRO A 1 95 ? -10.065 5.491 6.932 1.00 96.75 95 PRO A C 1
ATOM 708 O O . PRO A 1 95 ? -9.525 4.861 6.021 1.00 96.75 95 PRO A O 1
ATOM 711 N N . ALA A 1 96 ? -11.342 5.877 6.864 1.00 97.75 96 ALA A N 1
ATOM 712 C CA . ALA A 1 96 ? -12.198 5.551 5.728 1.00 97.75 96 ALA A CA 1
ATOM 713 C C . ALA A 1 96 ? -11.740 6.258 4.444 1.00 97.75 96 ALA A C 1
ATOM 715 O O . ALA A 1 96 ? -11.813 5.671 3.365 1.00 97.75 96 ALA A O 1
ATOM 716 N N . LEU A 1 97 ? -11.200 7.480 4.551 1.00 98.38 97 LEU A N 1
ATOM 717 C CA . LEU A 1 97 ? -10.634 8.206 3.409 1.00 98.38 97 LEU A CA 1
ATOM 718 C C . LEU A 1 97 ? -9.380 7.510 2.869 1.00 98.38 97 LEU A C 1
ATOM 720 O O . LEU A 1 97 ? -9.192 7.421 1.655 1.00 98.38 97 LEU A O 1
ATOM 724 N N . LEU A 1 98 ? -8.543 6.978 3.763 1.00 98.50 98 LEU A N 1
ATOM 725 C CA . LEU A 1 98 ? -7.358 6.211 3.385 1.00 98.50 98 LEU A CA 1
ATOM 726 C C . LEU A 1 98 ? -7.740 4.871 2.734 1.00 98.50 98 LEU A C 1
ATOM 728 O O . LEU A 1 98 ? -7.201 4.520 1.685 1.00 98.50 98 LEU A O 1
ATOM 732 N N . ALA A 1 99 ? -8.694 4.144 3.324 1.00 98.25 99 ALA A N 1
ATOM 733 C CA . ALA A 1 99 ? -9.205 2.889 2.773 1.00 98.25 99 ALA A CA 1
ATOM 734 C C . ALA A 1 99 ? -9.821 3.087 1.380 1.00 98.25 99 ALA A C 1
ATOM 736 O O . ALA A 1 99 ? -9.523 2.329 0.457 1.00 98.25 99 ALA A O 1
ATOM 737 N N . PHE A 1 100 ? -10.629 4.139 1.216 1.00 98.25 100 PHE A N 1
ATOM 738 C CA . PHE A 1 100 ? -11.221 4.510 -0.065 1.00 98.25 100 PHE A CA 1
ATOM 739 C C . PHE A 1 100 ? -10.150 4.821 -1.115 1.00 98.25 100 PHE A C 1
ATOM 741 O O . PHE A 1 100 ? -10.225 4.314 -2.232 1.00 98.25 100 PHE A O 1
ATOM 748 N N . HIS A 1 101 ? -9.124 5.602 -0.759 1.00 98.50 101 HIS A N 1
ATOM 749 C CA . HIS A 1 101 ? -8.051 5.922 -1.696 1.00 98.50 101 HIS A CA 1
ATOM 750 C C . HIS A 1 101 ? -7.300 4.666 -2.152 1.00 98.50 101 HIS A C 1
ATOM 752 O O . HIS A 1 101 ? -7.086 4.504 -3.354 1.00 98.50 101 HIS A O 1
ATOM 758 N N . LEU A 1 102 ? -6.965 3.751 -1.230 1.00 98.56 102 LEU A N 1
ATOM 759 C CA . LEU A 1 102 ? -6.353 2.470 -1.594 1.00 98.56 102 LEU A CA 1
ATOM 760 C C . LEU A 1 102 ? -7.263 1.648 -2.514 1.00 98.56 102 LEU A C 1
ATOM 762 O O . LEU A 1 102 ? -6.778 1.027 -3.464 1.00 98.56 102 LEU A O 1
ATOM 766 N N . ASP A 1 103 ? -8.569 1.613 -2.242 1.00 98.50 103 ASP A N 1
ATOM 767 C CA . ASP A 1 103 ? -9.495 0.877 -3.096 1.00 98.50 103 ASP A CA 1
ATOM 768 C C . ASP A 1 103 ? -9.531 1.450 -4.518 1.00 98.50 103 ASP A C 1
ATOM 770 O O . ASP A 1 103 ? -9.497 0.682 -5.483 1.00 98.50 103 ASP A O 1
ATOM 774 N N . ASP A 1 104 ? -9.520 2.771 -4.665 1.00 98.50 104 ASP A N 1
ATOM 775 C CA . ASP A 1 104 ? -9.559 3.422 -5.971 1.00 98.50 104 ASP A CA 1
ATOM 776 C C . ASP A 1 104 ? -8.273 3.159 -6.775 1.00 98.50 104 ASP A C 1
ATOM 778 O O . ASP A 1 104 ? -8.289 2.445 -7.792 1.00 98.50 104 ASP A O 1
ATOM 782 N N . VAL A 1 105 ? -7.123 3.625 -6.270 1.00 98.62 105 VAL A N 1
ATOM 783 C CA . VAL A 1 105 ? -5.842 3.485 -6.983 1.00 98.62 105 VAL A CA 1
ATOM 784 C C . VAL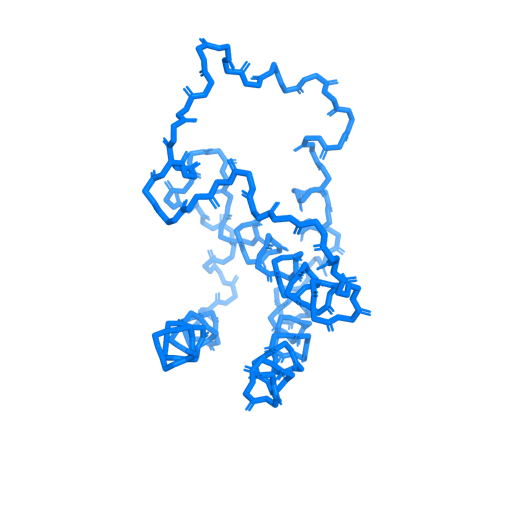 A 1 105 ? -5.425 2.020 -7.109 1.00 98.62 105 VAL A C 1
ATOM 786 O O . VAL A 1 105 ? -4.953 1.585 -8.161 1.00 98.62 105 VAL A O 1
ATOM 789 N N . GLY A 1 106 ? -5.687 1.205 -6.085 1.00 98.19 106 GLY A N 1
ATOM 790 C CA . GLY A 1 106 ? -5.374 -0.216 -6.115 1.00 98.19 106 GLY A CA 1
ATOM 791 C C . GLY A 1 106 ? -6.234 -0.990 -7.111 1.00 98.19 106 GLY A C 1
ATOM 792 O O . GLY A 1 106 ? -5.752 -1.948 -7.722 1.00 98.19 106 GLY A O 1
ATOM 793 N N . SER A 1 107 ? -7.486 -0.580 -7.337 1.00 97.81 107 SER A N 1
ATOM 794 C CA . SER A 1 107 ? -8.342 -1.214 -8.345 1.00 97.81 107 SER A CA 1
ATOM 795 C C . SER A 1 107 ? -7.829 -0.883 -9.738 1.00 97.81 107 SER A C 1
ATOM 797 O O . SER A 1 107 ? -7.823 -1.751 -10.615 1.00 97.81 107 SER A O 1
ATOM 799 N N . ALA A 1 108 ? -7.398 0.365 -9.944 1.00 98.19 108 ALA A N 1
ATOM 800 C CA . ALA A 1 108 ? -6.798 0.811 -11.192 1.00 98.19 108 ALA A CA 1
ATOM 801 C C . ALA A 1 108 ? -5.505 0.043 -11.494 1.00 98.19 108 ALA A C 1
ATOM 803 O O . ALA A 1 108 ? -5.407 -0.547 -12.571 1.00 98.19 108 ALA A O 1
ATOM 804 N N . ALA A 1 109 ? -4.589 -0.052 -10.527 1.00 97.56 109 ALA A N 1
ATOM 805 C CA . ALA A 1 109 ? -3.355 -0.829 -10.646 1.00 97.56 109 ALA A CA 1
ATOM 806 C C . ALA A 1 109 ? -3.640 -2.296 -11.004 1.00 97.56 109 ALA A C 1
ATOM 808 O O . ALA A 1 109 ? -3.103 -2.827 -11.975 1.00 97.56 109 ALA A O 1
ATOM 809 N N . GLY A 1 110 ? -4.573 -2.937 -10.290 1.00 96.25 110 GLY A N 1
ATOM 810 C CA . GLY A 1 110 ? -4.961 -4.322 -10.555 1.00 96.25 110 GLY A CA 1
ATOM 811 C C . GLY A 1 110 ? -5.593 -4.541 -11.936 1.00 96.25 110 GLY A C 1
ATOM 812 O O . GLY A 1 110 ? -5.406 -5.602 -12.530 1.00 96.25 110 GLY A O 1
ATOM 813 N N . ARG A 1 111 ? -6.347 -3.566 -12.465 1.00 96.50 111 ARG A N 1
ATOM 814 C CA . ARG A 1 111 ? -6.883 -3.620 -13.837 1.00 96.50 111 ARG A CA 1
ATOM 815 C C . ARG A 1 111 ? -5.783 -3.429 -14.877 1.00 96.50 111 ARG A C 1
ATOM 817 O O . ARG A 1 111 ? -5.722 -4.230 -15.803 1.00 96.50 111 ARG A O 1
ATOM 824 N N . ALA A 1 112 ? -4.929 -2.419 -14.712 1.00 96.06 112 ALA A N 1
ATOM 825 C CA . ALA A 1 112 ? -3.825 -2.133 -15.627 1.00 96.06 112 ALA A CA 1
ATOM 826 C C . ALA A 1 112 ? -2.890 -3.343 -15.759 1.00 96.06 112 ALA A C 1
ATOM 828 O O . ALA A 1 112 ? -2.583 -3.782 -16.861 1.00 96.06 112 ALA A O 1
ATOM 829 N N . ALA A 1 113 ? -2.553 -3.966 -14.633 1.00 93.88 113 ALA A N 1
ATOM 830 C CA . ALA A 1 113 ? -1.695 -5.140 -14.573 1.00 93.88 113 ALA A CA 1
ATOM 831 C C . ALA A 1 113 ? -2.273 -6.387 -15.274 1.00 93.88 113 ALA A C 1
ATOM 833 O O . ALA A 1 113 ? -1.526 -7.298 -15.605 1.00 93.88 113 ALA A O 1
ATOM 834 N N . ARG A 1 114 ? -3.593 -6.473 -15.493 1.00 93.06 114 ARG A N 1
ATOM 835 C CA . ARG A 1 114 ? -4.203 -7.562 -16.283 1.00 93.06 114 ARG A CA 1
ATOM 836 C C . ARG A 1 114 ? -4.179 -7.309 -17.790 1.00 93.06 114 ARG A C 1
ATOM 838 O O . ARG A 1 114 ? -4.461 -8.236 -18.542 1.00 93.06 114 ARG A O 1
ATOM 845 N N . LEU A 1 115 ? -3.944 -6.066 -18.208 1.00 92.50 115 LEU A N 1
ATOM 846 C CA . LEU A 1 115 ? -3.874 -5.673 -19.616 1.00 92.50 115 LEU A CA 1
ATOM 847 C C . LEU A 1 115 ? -2.448 -5.747 -20.176 1.00 92.50 115 LEU A C 1
ATOM 849 O O . LEU A 1 115 ? -2.299 -5.799 -21.395 1.00 92.50 115 LEU A O 1
ATOM 853 N N . ALA A 1 116 ? -1.442 -5.724 -19.299 1.00 85.69 116 ALA A N 1
ATOM 854 C CA . ALA A 1 116 ? -0.034 -5.945 -19.620 1.00 85.69 116 ALA A CA 1
ATOM 855 C C . ALA A 1 116 ? 0.298 -7.443 -19.677 1.00 85.69 116 ALA A C 1
ATOM 857 O O . ALA A 1 116 ? 1.093 -7.822 -20.562 1.00 85.69 116 ALA A O 1
#

Sequence (116 aa):
MDLFTRSWAALRAAVASLAAEDYARPSGCTGWLVRDLVCHLVIDAQDVLITLATPESAGPTRDAVTYWEVSAAPPSGDDPLDALTVRLAAAYQDPALLAFHLDDVGSAAGRAARLA